Protein AF-A0A966TFG7-F1 (afdb_monomer_lite)

Structure (mmCIF, N/CA/C/O backbone):
data_AF-A0A966TFG7-F1
#
_entry.id   AF-A0A966TFG7-F1
#
loop_
_atom_site.group_PDB
_atom_site.id
_atom_site.type_symbol
_atom_site.label_atom_id
_atom_site.label_alt_id
_atom_site.label_comp_id
_atom_site.label_asym_id
_atom_site.label_entity_id
_atom_site.label_seq_id
_atom_site.pdbx_PDB_ins_code
_atom_site.Cartn_x
_atom_site.Cartn_y
_atom_site.Cartn_z
_atom_site.occupancy
_atom_site.B_iso_or_equiv
_atom_site.auth_seq_id
_atom_site.auth_comp_id
_atom_site.auth_asym_id
_a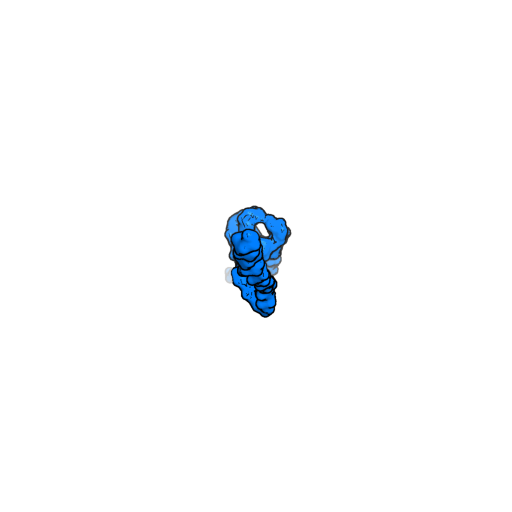tom_site.auth_atom_id
_atom_site.pdbx_PDB_model_num
ATOM 1 N N . MET A 1 1 ? 55.110 -22.761 -60.907 1.00 63.22 1 MET A N 1
ATOM 2 C CA . MET A 1 1 ? 54.351 -23.655 -59.999 1.00 63.22 1 MET A CA 1
ATOM 3 C C . MET A 1 1 ? 54.742 -23.489 -58.520 1.00 63.22 1 MET A C 1
ATOM 5 O O . MET A 1 1 ? 54.513 -24.395 -57.738 1.00 63.22 1 MET A O 1
ATOM 9 N N . ALA A 1 2 ? 55.292 -22.338 -58.105 1.00 61.91 2 ALA A N 1
ATOM 10 C CA . ALA A 1 2 ? 55.664 -22.085 -56.705 1.00 61.91 2 ALA A CA 1
ATOM 11 C C . ALA A 1 2 ? 54.827 -20.973 -56.047 1.00 61.91 2 ALA A C 1
ATOM 13 O O . ALA A 1 2 ? 54.848 -20.842 -54.836 1.00 61.91 2 ALA A O 1
ATOM 14 N N . THR A 1 3 ? 54.043 -20.206 -56.812 1.00 60.09 3 THR A N 1
ATOM 15 C CA . THR A 1 3 ? 53.192 -19.116 -56.299 1.00 60.09 3 THR A CA 1
ATOM 16 C C . THR A 1 3 ? 51.880 -19.612 -55.683 1.00 60.09 3 THR A C 1
ATOM 18 O O . THR A 1 3 ? 51.334 -18.967 -54.795 1.00 60.09 3 THR A O 1
ATOM 21 N N . TRP A 1 4 ? 51.409 -20.796 -56.091 1.00 58.56 4 TRP A N 1
ATOM 22 C CA . TRP A 1 4 ? 50.178 -21.416 -55.584 1.00 58.56 4 TRP A CA 1
ATOM 23 C C . TRP A 1 4 ? 50.313 -21.999 -54.168 1.00 58.56 4 TRP A C 1
ATOM 25 O O . TRP A 1 4 ? 49.323 -22.072 -53.449 1.00 58.56 4 TRP A O 1
ATOM 35 N N . LEU A 1 5 ? 51.530 -22.351 -53.730 1.00 60.62 5 LEU A N 1
ATOM 36 C CA . LEU A 1 5 ? 51.770 -22.848 -52.368 1.00 60.62 5 LEU A CA 1
ATOM 37 C C . LEU A 1 5 ? 51.807 -21.730 -51.308 1.00 60.62 5 LEU A C 1
ATOM 39 O O . LEU A 1 5 ? 51.485 -21.990 -50.147 1.00 60.62 5 LEU A O 1
ATOM 43 N N . TYR A 1 6 ? 52.157 -20.490 -51.677 1.00 59.16 6 TYR A N 1
ATOM 44 C CA . TYR A 1 6 ? 52.196 -19.361 -50.733 1.00 59.16 6 TYR A CA 1
ATOM 45 C C . TYR A 1 6 ? 50.796 -18.882 -50.335 1.00 59.16 6 TYR A C 1
ATOM 47 O O . TYR A 1 6 ? 50.577 -18.528 -49.177 1.00 59.16 6 TYR A O 1
ATOM 55 N N . LEU A 1 7 ? 49.826 -18.945 -51.252 1.00 56.47 7 LEU A N 1
ATOM 56 C CA . LEU A 1 7 ? 48.451 -18.528 -50.976 1.00 56.47 7 LEU A CA 1
ATOM 57 C C . LEU A 1 7 ? 47.748 -19.496 -50.009 1.00 56.47 7 LEU A C 1
ATOM 59 O O . LEU A 1 7 ? 47.063 -19.064 -49.088 1.00 56.47 7 LEU A O 1
ATOM 63 N N . THR A 1 8 ? 48.011 -20.801 -50.119 1.00 56.56 8 THR A N 1
ATOM 64 C CA . THR A 1 8 ? 47.490 -21.807 -49.177 1.00 56.56 8 THR A CA 1
ATOM 65 C C . THR A 1 8 ? 48.100 -21.719 -47.772 1.00 56.56 8 THR A C 1
ATOM 67 O O . THR A 1 8 ? 47.465 -22.130 -46.805 1.00 56.56 8 THR A O 1
ATOM 70 N N . ARG A 1 9 ? 49.306 -21.148 -47.619 1.00 55.59 9 ARG A N 1
ATOM 71 C CA . ARG A 1 9 ? 49.973 -20.986 -46.310 1.00 55.59 9 ARG A CA 1
ATOM 72 C C . ARG A 1 9 ? 49.406 -19.834 -45.482 1.00 55.59 9 ARG A C 1
ATOM 74 O O . ARG A 1 9 ? 49.411 -19.916 -44.259 1.00 55.59 9 ARG A O 1
ATOM 81 N N . ILE A 1 10 ? 48.876 -18.802 -46.136 1.00 56.94 10 ILE A N 1
ATOM 82 C CA . ILE A 1 10 ? 48.233 -17.666 -45.460 1.00 56.94 10 ILE A CA 1
ATOM 83 C C . ILE A 1 10 ? 46.861 -18.077 -44.897 1.00 56.94 10 ILE A C 1
ATOM 85 O O . ILE A 1 10 ? 46.496 -17.656 -43.803 1.00 56.94 10 ILE A O 1
ATOM 89 N N . PHE A 1 11 ? 46.141 -18.980 -45.573 1.00 53.62 11 PHE A N 1
ATOM 90 C CA . PHE A 1 11 ? 44.829 -19.465 -45.122 1.00 53.62 11 PHE A CA 1
ATOM 91 C C . PHE A 1 11 ? 44.876 -20.463 -43.947 1.00 53.62 11 PHE A C 1
ATOM 93 O O . PHE A 1 11 ? 43.895 -20.574 -43.219 1.00 53.62 11 PHE A O 1
ATOM 100 N N . MET A 1 12 ? 46.001 -21.148 -43.697 1.00 56.88 12 MET A N 1
ATOM 101 C CA . MET A 1 12 ? 46.156 -22.033 -42.524 1.00 56.88 12 MET A CA 1
ATOM 102 C C . MET A 1 12 ? 46.559 -21.294 -41.235 1.00 56.88 12 MET A C 1
ATOM 104 O O . MET A 1 12 ? 46.394 -21.840 -40.148 1.00 56.88 12 MET A O 1
ATOM 108 N N . ALA A 1 13 ? 47.045 -20.051 -41.324 1.00 53.38 13 ALA A N 1
ATOM 109 C CA . ALA A 1 13 ? 47.465 -19.266 -40.158 1.00 53.38 13 ALA A CA 1
ATOM 110 C C . ALA A 1 13 ? 46.308 -18.531 -39.450 1.00 53.38 13 ALA A C 1
ATOM 112 O O . ALA A 1 13 ? 46.501 -18.000 -38.360 1.00 53.38 13 ALA A O 1
ATOM 113 N N . LEU A 1 14 ? 45.101 -18.528 -40.032 1.00 49.59 14 LEU A N 1
ATOM 114 C CA . LEU A 1 14 ? 43.892 -17.939 -39.439 1.00 49.59 14 LEU A CA 1
ATOM 115 C C . LEU A 1 14 ? 42.899 -19.007 -38.953 1.00 49.59 14 LEU A C 1
ATOM 117 O O . LEU A 1 14 ? 41.690 -18.806 -38.938 1.00 49.59 14 LEU A O 1
ATOM 121 N N . SER A 1 15 ? 43.408 -20.174 -38.575 1.00 60.66 15 SER A N 1
ATOM 122 C CA . SER A 1 15 ? 42.618 -21.266 -38.015 1.00 60.66 15 SER A CA 1
ATOM 123 C C . SER A 1 15 ? 43.149 -21.605 -36.630 1.00 60.66 15 SER A C 1
ATOM 125 O O . SER A 1 15 ? 43.673 -22.691 -36.423 1.00 60.66 15 SER A O 1
ATOM 127 N N . LEU A 1 16 ? 43.047 -20.673 -35.683 1.00 56.81 16 LEU A N 1
ATOM 128 C CA . LEU A 1 16 ? 43.030 -21.012 -34.257 1.00 56.81 16 LEU A CA 1
ATOM 129 C C . LEU A 1 16 ? 42.518 -19.827 -33.420 1.00 56.81 16 LEU A C 1
ATOM 131 O O . LEU A 1 16 ? 43.191 -19.332 -32.524 1.00 56.81 16 LEU A O 1
ATOM 135 N N . PHE A 1 17 ? 41.298 -19.358 -33.691 1.00 56.16 17 PHE A N 1
ATOM 136 C CA . PHE A 1 17 ? 40.553 -18.653 -32.648 1.00 56.16 17 PHE A CA 1
ATOM 137 C C . PHE A 1 17 ? 39.788 -19.718 -31.863 1.00 56.16 17 PHE A C 1
ATOM 139 O O . PHE A 1 17 ? 38.642 -20.046 -32.168 1.00 56.16 17 PHE A O 1
ATOM 146 N N . THR A 1 18 ? 40.464 -20.353 -30.905 1.00 55.66 18 THR A N 1
ATOM 147 C CA . THR A 1 18 ? 39.785 -21.229 -29.949 1.00 55.66 18 THR A CA 1
ATOM 148 C C . THR A 1 18 ? 38.824 -20.359 -29.159 1.00 55.66 18 THR A C 1
ATOM 150 O O . THR A 1 18 ? 39.255 -19.471 -28.423 1.00 55.66 18 THR A O 1
ATOM 153 N N . ALA A 1 19 ? 37.526 -20.587 -29.348 1.00 56.16 19 ALA A N 1
ATOM 154 C CA . ALA A 1 19 ? 36.486 -19.980 -28.543 1.00 56.16 19 ALA A CA 1
ATOM 155 C C . ALA A 1 19 ? 36.781 -20.269 -27.065 1.00 56.16 19 ALA A C 1
ATOM 157 O O . ALA A 1 19 ? 36.551 -21.374 -26.576 1.00 56.16 19 ALA A O 1
ATOM 158 N N . VAL A 1 20 ? 37.313 -19.277 -26.350 1.00 61.50 20 VAL A N 1
ATOM 159 C CA . VAL A 1 20 ? 37.285 -19.280 -24.892 1.00 61.50 20 VAL A CA 1
ATOM 160 C C . VAL A 1 20 ? 35.817 -19.121 -24.537 1.00 61.50 20 VAL A C 1
ATOM 162 O O . VAL A 1 20 ? 35.252 -18.032 -24.629 1.00 61.50 20 VAL A O 1
ATOM 165 N N . GLY A 1 21 ? 35.172 -20.239 -24.218 1.00 59.88 21 GLY A N 1
ATOM 166 C CA . GLY A 1 21 ? 33.837 -20.238 -23.653 1.00 59.88 21 GLY A CA 1
ATOM 167 C C . GLY A 1 21 ? 33.881 -19.481 -22.335 1.00 59.88 21 GLY A C 1
ATOM 168 O O . GLY A 1 21 ? 34.260 -20.036 -21.309 1.00 59.88 21 GLY A O 1
ATOM 169 N N . ILE A 1 22 ? 33.494 -18.209 -22.352 1.00 58.38 22 ILE A N 1
ATOM 170 C CA . ILE A 1 22 ? 33.087 -17.511 -21.139 1.00 58.38 22 ILE A CA 1
ATOM 171 C C . ILE A 1 22 ? 31.750 -18.113 -20.707 1.00 58.38 22 ILE A C 1
ATOM 173 O O . ILE A 1 22 ? 30.676 -17.598 -21.007 1.00 58.38 22 ILE A O 1
ATOM 177 N N . THR A 1 23 ? 31.792 -19.251 -20.014 1.00 59.09 23 THR A N 1
ATOM 178 C CA . THR A 1 23 ? 30.662 -19.631 -19.166 1.00 59.09 23 THR A CA 1
ATOM 179 C C . THR A 1 23 ? 30.426 -18.461 -18.212 1.00 59.09 23 THR A C 1
ATOM 181 O O . THR A 1 23 ? 31.402 -18.003 -17.605 1.00 59.09 23 THR A O 1
ATOM 184 N N . PRO A 1 24 ? 29.200 -17.930 -18.068 1.00 65.12 24 PRO A N 1
ATOM 185 C CA . PRO A 1 24 ? 28.969 -16.887 -17.084 1.00 65.12 24 PRO A CA 1
ATOM 186 C C . PRO A 1 24 ? 29.387 -17.432 -15.720 1.00 65.12 24 PRO A C 1
ATOM 188 O O . PRO A 1 24 ? 28.970 -18.519 -15.317 1.00 65.12 24 PRO A O 1
ATOM 191 N N . LEU A 1 25 ? 30.252 -16.690 -15.031 1.00 52.22 25 LEU A N 1
ATOM 192 C CA . LEU A 1 25 ? 30.655 -16.999 -13.671 1.00 52.22 25 LEU A CA 1
ATOM 193 C C . LEU A 1 25 ? 29.387 -16.945 -12.807 1.00 52.22 25 LEU A C 1
ATOM 195 O O . LEU A 1 25 ? 28.907 -15.865 -12.464 1.00 52.22 25 LEU A O 1
ATOM 199 N N . SER A 1 26 ? 28.805 -18.101 -12.488 1.00 65.38 26 SER A N 1
ATOM 200 C CA . SER A 1 26 ? 27.736 -18.178 -11.495 1.00 65.38 26 SER A CA 1
ATOM 201 C C . SER A 1 26 ? 28.380 -18.053 -10.120 1.00 65.38 26 SER A C 1
ATOM 203 O O . SER A 1 26 ? 28.629 -19.044 -9.436 1.00 65.38 26 SER A O 1
ATOM 205 N N . ALA A 1 27 ? 28.721 -16.824 -9.736 1.00 62.22 27 ALA A N 1
ATOM 206 C CA . ALA A 1 27 ? 29.149 -16.531 -8.380 1.00 62.22 27 ALA A CA 1
ATOM 207 C C . ALA A 1 27 ? 28.005 -16.888 -7.417 1.00 62.22 27 ALA A C 1
ATOM 209 O O . ALA A 1 27 ? 26.880 -16.423 -7.592 1.00 62.22 27 ALA A O 1
ATOM 210 N N . ALA A 1 28 ? 28.290 -17.680 -6.381 1.00 61.94 28 ALA A N 1
ATOM 211 C CA . ALA A 1 28 ? 27.359 -18.010 -5.295 1.00 61.94 28 ALA A CA 1
ATOM 212 C C . ALA A 1 28 ? 27.122 -16.813 -4.340 1.00 61.94 28 ALA A C 1
ATOM 214 O O . ALA A 1 28 ? 27.109 -16.964 -3.121 1.00 61.94 28 ALA A O 1
ATOM 215 N N . GLY A 1 29 ? 26.999 -15.600 -4.889 1.00 67.31 29 GLY A N 1
ATOM 216 C CA . GLY A 1 29 ? 26.830 -14.345 -4.158 1.00 67.31 29 GLY A CA 1
ATOM 217 C C . GLY A 1 29 ? 25.573 -13.588 -4.589 1.00 67.31 29 GLY A C 1
ATOM 218 O O . GLY A 1 29 ? 24.937 -13.920 -5.589 1.00 67.31 29 GLY A O 1
ATOM 219 N N . ARG A 1 30 ? 25.205 -12.539 -3.840 1.00 60.38 30 ARG A N 1
ATOM 220 C CA . ARG A 1 30 ? 24.121 -11.631 -4.243 1.00 60.38 30 ARG A CA 1
ATOM 221 C C . ARG A 1 30 ? 24.511 -10.955 -5.557 1.00 60.38 30 ARG A C 1
ATOM 223 O O . ARG A 1 30 ? 25.499 -10.233 -5.621 1.00 60.38 30 ARG A O 1
ATOM 230 N N . THR A 1 31 ? 23.744 -11.211 -6.607 1.00 58.12 31 THR A N 1
ATOM 231 C CA . THR A 1 31 ? 23.876 -10.512 -7.887 1.00 58.12 31 THR A CA 1
ATOM 232 C C . THR A 1 31 ? 23.443 -9.053 -7.701 1.00 58.12 31 THR A C 1
ATOM 234 O O . THR A 1 31 ? 22.424 -8.782 -7.068 1.00 58.12 31 THR A O 1
ATOM 237 N N . ASN A 1 32 ? 24.174 -8.108 -8.303 1.00 56.50 32 ASN A N 1
ATOM 238 C CA . ASN A 1 32 ? 23.840 -6.672 -8.330 1.00 56.50 32 ASN A CA 1
ATOM 239 C C . ASN A 1 32 ? 22.552 -6.351 -9.126 1.00 56.50 32 ASN A C 1
ATOM 241 O O . ASN A 1 32 ? 22.270 -5.192 -9.419 1.00 56.50 32 ASN A O 1
ATOM 245 N N . LYS A 1 33 ? 21.784 -7.375 -9.519 1.00 61.97 33 LYS A N 1
ATOM 246 C CA . LYS A 1 33 ? 20.567 -7.293 -10.330 1.00 61.97 33 LYS A CA 1
ATOM 247 C C . LYS A 1 33 ? 19.345 -7.856 -9.594 1.00 61.97 33 LYS A C 1
ATOM 249 O O . LYS A 1 33 ? 18.429 -8.364 -10.229 1.00 61.97 33 LYS A O 1
ATOM 254 N N . SER A 1 34 ? 19.314 -7.793 -8.267 1.00 64.62 34 SER A N 1
ATOM 255 C CA . SER A 1 34 ? 18.028 -7.784 -7.566 1.00 64.62 34 SER A CA 1
ATOM 256 C C . SER A 1 34 ? 17.697 -6.332 -7.279 1.00 64.62 34 SER A C 1
ATOM 258 O O . SER A 1 34 ? 18.394 -5.688 -6.496 1.00 64.62 34 SER A O 1
ATOM 260 N N . LEU A 1 35 ? 16.661 -5.803 -7.929 1.00 78.31 35 LEU A N 1
ATOM 261 C CA . LEU A 1 35 ? 16.076 -4.547 -7.474 1.00 78.31 35 LEU A CA 1
ATOM 262 C C . LEU A 1 35 ? 15.604 -4.763 -6.032 1.00 78.31 35 LEU A C 1
ATOM 264 O O . LEU A 1 35 ? 15.060 -5.820 -5.709 1.00 78.31 35 LEU A O 1
ATOM 268 N N . ALA A 1 36 ? 15.899 -3.808 -5.153 1.00 86.12 36 ALA A N 1
ATOM 269 C CA . ALA A 1 36 ? 15.449 -3.885 -3.774 1.00 86.12 36 ALA A CA 1
ATOM 270 C C . ALA A 1 36 ? 13.934 -3.676 -3.735 1.00 86.12 36 ALA A C 1
ATOM 272 O O . ALA A 1 36 ? 13.427 -2.692 -4.276 1.00 86.12 36 ALA A O 1
ATOM 273 N N . ASN A 1 37 ? 13.228 -4.592 -3.076 1.00 94.31 37 ASN A N 1
ATOM 274 C CA . ASN A 1 37 ? 11.800 -4.437 -2.839 1.00 94.31 37 ASN A CA 1
ATOM 275 C C . ASN A 1 37 ? 11.564 -3.202 -1.964 1.00 94.31 37 ASN A C 1
ATOM 277 O O . ASN A 1 37 ? 12.297 -2.959 -1.001 1.00 94.31 37 ASN A O 1
ATOM 281 N N . THR A 1 38 ? 10.525 -2.442 -2.284 1.00 96.25 38 THR A N 1
ATOM 282 C CA . THR A 1 38 ? 10.179 -1.189 -1.610 1.00 96.25 38 THR A CA 1
ATOM 283 C C . THR A 1 38 ? 8.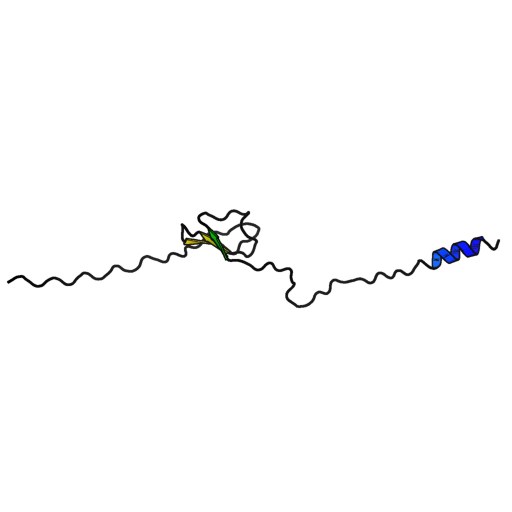769 -1.261 -1.023 1.00 96.25 38 THR A C 1
ATOM 285 O O . THR A 1 38 ? 7.903 -1.984 -1.517 1.00 96.25 38 THR A O 1
ATOM 288 N N . ILE A 1 39 ? 8.523 -0.492 0.042 1.00 98.00 39 ILE A N 1
ATOM 289 C CA . ILE A 1 39 ? 7.170 -0.191 0.520 1.00 98.00 39 ILE A CA 1
ATOM 290 C C . ILE A 1 39 ? 6.775 1.174 -0.038 1.00 98.00 39 ILE A C 1
ATOM 292 O O . ILE A 1 39 ? 7.314 2.208 0.355 1.00 98.00 39 ILE A O 1
ATOM 296 N N . LEU A 1 40 ? 5.844 1.166 -0.979 1.00 98.44 40 LEU A N 1
ATOM 297 C CA . LEU A 1 40 ? 5.285 2.354 -1.610 1.00 98.44 40 LEU A CA 1
ATOM 298 C C . LEU A 1 40 ? 4.058 2.849 -0.831 1.00 98.44 40 LEU A C 1
ATOM 300 O O . LEU A 1 40 ? 3.491 2.131 -0.006 1.00 98.44 40 LEU A O 1
ATOM 304 N N . SER A 1 41 ? 3.605 4.070 -1.107 1.00 98.44 41 SER A N 1
ATOM 305 C CA . SER A 1 41 ? 2.379 4.599 -0.508 1.00 98.44 41 SER A CA 1
ATOM 306 C C . SER A 1 41 ? 1.639 5.569 -1.425 1.00 98.44 41 SER A C 1
ATOM 308 O O . SER A 1 41 ? 2.201 6.134 -2.366 1.00 98.44 41 SER A O 1
ATOM 310 N N . GLY A 1 42 ? 0.349 5.756 -1.160 1.00 98.38 42 GLY A N 1
ATOM 311 C CA . GLY A 1 42 ? -0.464 6.778 -1.810 1.00 98.38 42 GLY A CA 1
ATOM 312 C C . GLY A 1 42 ? -1.938 6.680 -1.436 1.00 98.38 42 GLY A C 1
ATOM 313 O O . GLY A 1 42 ? -2.333 5.874 -0.606 1.00 98.38 42 GLY A O 1
ATOM 314 N N . LYS A 1 43 ? -2.762 7.548 -2.025 1.00 98.06 43 LYS A N 1
ATOM 315 C CA . LYS A 1 43 ? -4.158 7.763 -1.602 1.00 98.06 43 LYS A CA 1
ATOM 316 C C . LYS A 1 43 ? -5.192 6.863 -2.296 1.00 98.06 43 LYS A C 1
ATOM 318 O O . LYS A 1 43 ? -6.377 6.934 -1.978 1.00 98.06 43 LYS A O 1
ATOM 323 N N . ALA A 1 44 ? -4.773 6.070 -3.279 1.00 98.00 44 ALA A N 1
ATOM 324 C CA . ALA A 1 44 ? -5.651 5.257 -4.117 1.00 98.00 44 ALA A CA 1
ATOM 325 C C . ALA A 1 44 ? -5.148 3.811 -4.192 1.00 98.00 44 ALA A C 1
ATOM 327 O O . ALA A 1 44 ? -4.020 3.515 -3.808 1.00 98.00 44 ALA A O 1
ATOM 328 N N . VAL A 1 45 ? -5.989 2.908 -4.701 1.00 97.81 45 VAL A N 1
ATOM 329 C CA . VAL A 1 45 ? -5.587 1.524 -4.992 1.00 97.81 45 VAL A CA 1
ATOM 330 C C . VAL A 1 45 ? -4.429 1.547 -6.002 1.00 97.81 45 VAL A C 1
ATOM 332 O O . VAL A 1 45 ? -4.538 2.237 -7.022 1.00 97.81 45 VAL A O 1
ATOM 335 N N . PRO A 1 46 ? -3.317 0.832 -5.752 1.00 98.38 46 PRO A N 1
ATOM 336 C CA . PRO A 1 46 ? -2.178 0.869 -6.652 1.00 98.38 46 PRO A CA 1
ATOM 337 C C . PRO A 1 46 ? -2.524 0.196 -7.984 1.00 98.38 46 PRO A C 1
ATOM 339 O O . PRO A 1 46 ? -3.088 -0.896 -8.038 1.00 98.38 46 PRO A O 1
ATOM 342 N N . THR A 1 47 ? -2.165 0.849 -9.088 1.00 98.12 47 THR A N 1
ATOM 343 C CA . THR A 1 47 ? -2.315 0.254 -10.422 1.00 98.12 47 THR A CA 1
ATOM 344 C C . THR A 1 47 ? -1.156 -0.701 -10.715 1.00 98.12 47 THR A C 1
ATOM 346 O O . THR A 1 47 ? -0.104 -0.647 -10.075 1.00 98.12 47 THR A O 1
ATOM 349 N N . SER A 1 48 ? -1.299 -1.550 -11.736 1.00 97.31 48 SER A N 1
ATOM 350 C CA . SER A 1 48 ? -0.223 -2.448 -12.187 1.00 97.31 48 SER A CA 1
ATOM 351 C C . SER A 1 48 ? 1.040 -1.711 -12.650 1.00 97.31 48 SER A C 1
ATOM 353 O O . SER A 1 48 ? 2.111 -2.311 -12.664 1.00 97.31 48 SER A O 1
ATOM 355 N N . LYS A 1 49 ? 0.948 -0.414 -12.980 1.00 97.50 49 LYS A N 1
ATOM 356 C CA . LYS A 1 49 ? 2.094 0.431 -13.360 1.00 97.50 49 LYS A CA 1
ATOM 357 C C . LYS A 1 49 ? 2.931 0.899 -12.165 1.00 97.50 49 LYS A C 1
ATOM 359 O O . LYS A 1 49 ? 4.042 1.375 -12.361 1.00 97.50 49 LYS A O 1
ATOM 364 N N . VAL A 1 50 ? 2.396 0.808 -10.948 1.00 97.81 50 VAL A N 1
ATOM 365 C CA . VAL A 1 50 ? 3.082 1.230 -9.721 1.00 97.81 50 VAL A CA 1
ATOM 366 C C . VAL A 1 50 ? 3.894 0.061 -9.173 1.00 97.81 50 VAL A C 1
ATOM 368 O O . VAL A 1 50 ? 3.347 -1.031 -9.008 1.00 97.81 50 VAL A O 1
ATOM 371 N N . GLY A 1 51 ? 5.173 0.303 -8.886 1.00 96.94 51 GLY A N 1
ATOM 372 C CA . GLY A 1 51 ? 6.087 -0.670 -8.283 1.00 96.94 51 GLY A CA 1
ATOM 373 C C . GLY A 1 51 ? 6.468 -1.846 -9.181 1.00 96.94 51 GLY A C 1
ATOM 374 O O . GLY A 1 51 ? 5.932 -2.031 -10.281 1.00 96.94 51 GLY A O 1
ATOM 375 N N . ILE A 1 52 ? 7.382 -2.663 -8.679 1.00 96.62 52 ILE A N 1
ATOM 376 C CA . ILE A 1 52 ? 7.842 -3.914 -9.288 1.00 96.62 52 ILE A CA 1
ATOM 377 C C . ILE A 1 52 ? 7.314 -5.122 -8.510 1.00 96.62 52 ILE A C 1
ATOM 379 O O . ILE A 1 52 ? 6.804 -4.991 -7.398 1.00 96.62 52 ILE A O 1
ATOM 383 N N . ASP A 1 53 ? 7.403 -6.308 -9.109 1.00 96.44 53 ASP A N 1
ATOM 384 C CA . ASP A 1 53 ? 7.104 -7.547 -8.390 1.00 96.44 53 ASP A CA 1
ATOM 385 C C . ASP A 1 53 ? 8.042 -7.689 -7.180 1.00 96.44 53 ASP A C 1
ATOM 387 O O . ASP A 1 53 ? 9.248 -7.474 -7.290 1.00 96.44 53 ASP A O 1
ATOM 391 N N . GLY A 1 54 ? 7.469 -8.021 -6.022 1.00 96.69 54 GLY A N 1
ATOM 392 C CA . GLY A 1 54 ? 8.144 -8.016 -4.722 1.00 96.69 54 GLY A CA 1
ATOM 393 C C . GLY A 1 54 ? 7.838 -6.798 -3.842 1.00 96.69 54 GLY A C 1
ATOM 394 O O . GLY A 1 54 ? 8.008 -6.892 -2.625 1.00 96.69 54 GLY A O 1
ATOM 395 N N . ASP A 1 55 ? 7.338 -5.697 -4.409 1.00 98.31 55 ASP A N 1
ATOM 396 C CA . ASP A 1 55 ? 6.997 -4.494 -3.639 1.00 98.31 55 ASP A CA 1
ATOM 397 C C . ASP A 1 55 ? 5.737 -4.675 -2.783 1.00 98.31 55 ASP A C 1
ATOM 399 O O . ASP A 1 55 ? 4.841 -5.468 -3.095 1.00 98.31 55 ASP A O 1
ATOM 403 N N . PHE A 1 56 ? 5.641 -3.861 -1.734 1.00 98.62 56 PHE A N 1
ATOM 404 C CA . PHE A 1 56 ? 4.421 -3.630 -0.962 1.00 98.62 56 PHE A CA 1
ATOM 405 C C . PHE A 1 56 ? 3.905 -2.210 -1.211 1.00 98.62 56 PHE A C 1
ATOM 407 O O . PHE A 1 56 ? 4.653 -1.321 -1.619 1.00 98.62 56 PHE A O 1
ATOM 414 N N . TYR A 1 57 ? 2.623 -1.970 -0.951 1.00 98.81 57 TYR A N 1
ATOM 415 C CA . TYR A 1 57 ? 2.005 -0.653 -1.094 1.00 98.81 57 TYR A CA 1
ATOM 416 C C . TYR A 1 57 ? 1.007 -0.389 0.030 1.00 98.81 57 TYR A C 1
ATOM 418 O O . TYR A 1 57 ? 0.181 -1.246 0.331 1.00 98.81 57 TYR A O 1
ATOM 426 N N . ILE A 1 58 ? 1.031 0.808 0.614 1.00 98.81 58 ILE A N 1
ATOM 427 C CA . ILE A 1 58 ? 0.055 1.253 1.616 1.00 98.81 58 ILE A CA 1
ATOM 428 C C . ILE A 1 58 ? -0.872 2.303 1.001 1.00 98.81 58 ILE A C 1
ATOM 430 O O . ILE A 1 58 ? -0.433 3.394 0.625 1.00 98.81 58 ILE A O 1
ATOM 434 N N . ASN A 1 59 ? -2.171 2.001 0.952 1.00 98.56 59 ASN A N 1
ATOM 435 C CA . ASN A 1 59 ? -3.186 3.015 0.697 1.00 98.56 59 ASN A CA 1
ATOM 436 C C . ASN A 1 59 ? -3.432 3.804 1.989 1.00 98.56 59 ASN A C 1
ATOM 438 O O . ASN A 1 59 ? -3.995 3.275 2.944 1.00 98.56 59 ASN A O 1
ATOM 442 N N . THR A 1 60 ? -3.019 5.067 2.018 1.00 98.12 60 THR A N 1
ATOM 443 C CA . THR A 1 60 ? -3.070 5.926 3.208 1.00 98.12 60 THR A CA 1
ATOM 444 C C . THR A 1 60 ? -4.452 6.507 3.499 1.00 98.12 60 THR A C 1
ATOM 446 O O . THR A 1 60 ? -4.654 7.037 4.585 1.00 98.12 60 THR A O 1
ATOM 449 N N . ASN A 1 61 ? -5.410 6.393 2.574 1.00 98.00 61 ASN A N 1
ATOM 450 C CA . ASN A 1 61 ? -6.800 6.780 2.827 1.00 98.00 61 ASN A CA 1
ATOM 451 C C . ASN A 1 61 ? -7.593 5.647 3.488 1.00 98.00 61 ASN A C 1
ATOM 453 O O . ASN A 1 61 ? -8.389 5.893 4.387 1.00 98.00 61 ASN A O 1
ATOM 457 N N . THR A 1 62 ? -7.400 4.409 3.024 1.00 97.88 62 THR A N 1
ATOM 458 C CA . THR A 1 62 ? -8.133 3.234 3.532 1.00 97.88 62 THR A CA 1
ATOM 459 C C . THR A 1 62 ? -7.346 2.436 4.566 1.00 97.88 62 THR A C 1
ATOM 461 O O . THR A 1 62 ? -7.882 1.487 5.130 1.00 97.88 62 THR A O 1
ATOM 464 N N . PHE A 1 63 ? -6.081 2.798 4.802 1.00 97.94 63 PHE A N 1
ATOM 465 C CA . PHE A 1 63 ? -5.134 2.075 5.654 1.00 97.94 63 PHE A CA 1
ATOM 466 C C . PHE A 1 63 ? -5.051 0.590 5.293 1.00 97.94 63 PHE A C 1
ATOM 468 O O . PHE A 1 63 ? -5.036 -0.291 6.146 1.00 97.94 63 PHE A O 1
ATOM 475 N N . GLN A 1 64 ? -5.012 0.314 3.994 1.00 98.56 64 GLN A N 1
ATOM 476 C CA . GLN A 1 64 ? -4.879 -1.030 3.450 1.00 98.56 64 GLN A CA 1
ATOM 477 C C . GLN A 1 64 ? -3.457 -1.262 2.956 1.00 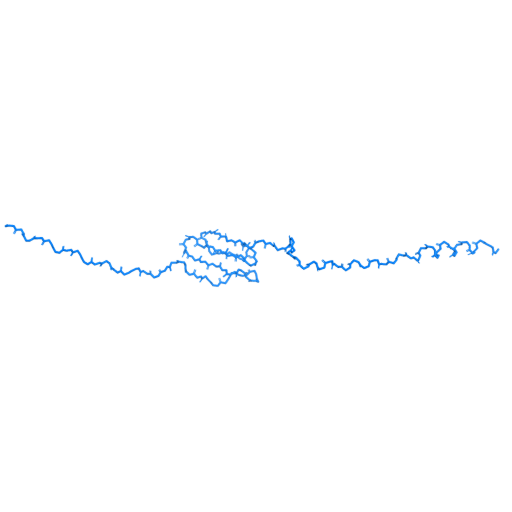98.56 64 GLN A C 1
ATOM 479 O O . GLN A 1 64 ? -2.910 -0.416 2.245 1.00 98.56 64 GLN A O 1
ATOM 484 N N . ILE A 1 65 ? -2.889 -2.424 3.272 1.00 98.62 65 ILE A N 1
ATOM 485 C CA . ILE A 1 65 ? -1.617 -2.880 2.715 1.00 98.62 65 ILE A CA 1
ATOM 486 C C . ILE A 1 65 ? -1.856 -3.888 1.588 1.00 98.62 65 ILE A C 1
ATOM 488 O O . ILE A 1 65 ? -2.647 -4.818 1.722 1.00 98.62 65 ILE A O 1
ATOM 492 N N . TYR A 1 66 ? -1.158 -3.690 0.476 1.00 98.69 66 TYR A N 1
ATOM 493 C CA . TYR A 1 66 ? -1.104 -4.577 -0.680 1.00 98.69 66 TYR A CA 1
ATOM 494 C C . TYR A 1 66 ? 0.303 -5.170 -0.755 1.00 98.69 66 TYR A C 1
ATOM 496 O O . TYR A 1 66 ? 1.283 -4.463 -0.519 1.00 98.69 66 TYR A O 1
ATOM 504 N N . GLY A 1 67 ? 0.415 -6.436 -1.143 1.00 97.75 67 GLY A N 1
ATOM 505 C CA . GLY A 1 67 ? 1.691 -7.045 -1.508 1.00 97.75 67 GLY A CA 1
ATOM 506 C C . GLY A 1 67 ? 1.951 -8.416 -0.870 1.00 97.75 67 GLY A C 1
ATOM 507 O O . GLY A 1 67 ? 1.133 -8.886 -0.078 1.00 97.75 67 GLY A O 1
ATOM 508 N N . PRO A 1 68 ? 3.079 -9.058 -1.225 1.00 97.81 68 PRO A N 1
ATOM 509 C CA . PRO A 1 68 ? 4.018 -8.612 -2.259 1.00 97.81 68 PRO A CA 1
ATOM 510 C C . PRO A 1 68 ? 3.363 -8.624 -3.650 1.00 97.81 68 PRO A C 1
ATOM 512 O O . PRO A 1 68 ? 2.497 -9.457 -3.926 1.00 97.81 68 PRO A O 1
ATOM 515 N N . LYS A 1 69 ? 3.716 -7.675 -4.522 1.00 98.19 69 LYS A N 1
ATOM 516 C CA . LYS A 1 69 ? 3.233 -7.661 -5.913 1.00 98.19 69 LYS A CA 1
ATOM 517 C C . LYS A 1 69 ? 3.772 -8.883 -6.661 1.00 98.19 69 LYS A C 1
ATOM 519 O O . LYS A 1 69 ? 4.944 -9.223 -6.505 1.00 98.19 69 LYS A O 1
ATOM 524 N N . VAL A 1 70 ? 2.934 -9.541 -7.459 1.00 97.06 70 VAL A N 1
ATOM 525 C CA . VAL A 1 70 ? 3.307 -10.755 -8.200 1.00 97.06 70 VAL A CA 1
ATOM 526 C C . VAL A 1 70 ? 2.694 -10.721 -9.594 1.00 97.06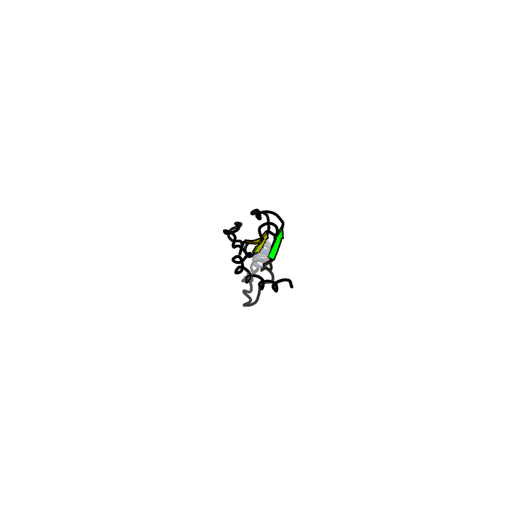 70 VAL A C 1
ATOM 528 O O . VAL A 1 70 ? 1.511 -10.409 -9.749 1.00 97.06 70 VAL A O 1
ATOM 531 N N . ASN A 1 71 ? 3.470 -11.086 -10.616 1.00 96.50 71 ASN A N 1
ATOM 532 C CA . ASN A 1 71 ? 3.027 -11.159 -12.010 1.00 96.50 71 ASN A CA 1
ATOM 533 C C . ASN A 1 71 ? 2.402 -9.839 -12.494 1.00 96.50 71 ASN A C 1
ATOM 535 O O . ASN A 1 71 ? 1.366 -9.834 -13.169 1.00 96.50 71 ASN A O 1
ATOM 539 N N . ASN A 1 72 ? 3.011 -8.712 -12.115 1.00 96.50 72 ASN A N 1
ATOM 540 C CA . ASN A 1 72 ? 2.530 -7.352 -12.355 1.00 96.50 72 ASN A CA 1
ATOM 541 C C . ASN A 1 72 ? 1.131 -7.048 -11.782 1.00 96.50 72 ASN A C 1
ATOM 543 O O . ASN A 1 72 ? 0.456 -6.116 -12.235 1.00 96.50 72 ASN A O 1
ATOM 547 N N . ARG A 1 73 ? 0.682 -7.806 -10.776 1.00 97.94 73 ARG A N 1
ATOM 548 C CA . ARG A 1 73 ? -0.625 -7.645 -10.128 1.00 97.94 73 ARG A CA 1
ATOM 549 C C . ARG A 1 73 ? -0.470 -7.473 -8.626 1.00 97.94 73 ARG A C 1
ATOM 551 O O . ARG A 1 73 ? 0.325 -8.147 -7.975 1.00 97.94 73 ARG A O 1
ATOM 558 N N . TRP A 1 74 ? -1.274 -6.571 -8.082 1.00 98.44 74 TRP A N 1
ATOM 559 C CA . TRP A 1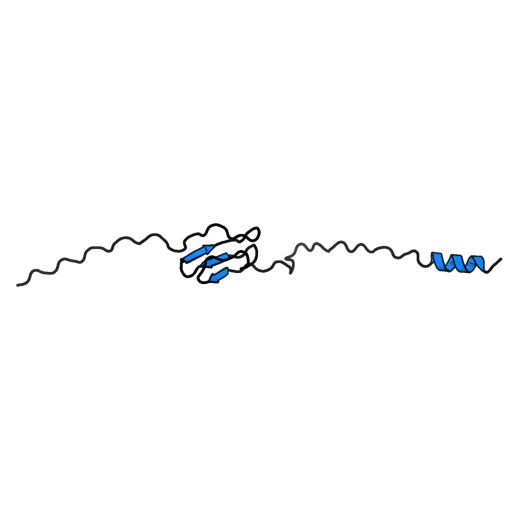 74 ? -1.407 -6.412 -6.643 1.00 98.44 74 TRP A CA 1
ATOM 560 C C . TRP A 1 74 ? -2.394 -7.458 -6.110 1.00 98.44 74 TRP A C 1
ATOM 562 O O . TRP A 1 74 ? -3.483 -7.584 -6.678 1.00 98.44 74 TRP A O 1
ATOM 572 N N . PRO A 1 75 ? -2.034 -8.225 -5.065 1.00 98.19 75 PRO A N 1
ATOM 573 C CA . PRO A 1 75 ? -2.970 -9.133 -4.413 1.00 98.19 75 PRO A CA 1
ATOM 574 C C . PRO A 1 75 ? -4.069 -8.348 -3.679 1.00 98.19 75 PRO A C 1
ATOM 576 O O . PRO A 1 75 ? -4.006 -7.121 -3.557 1.00 98.19 75 PRO A O 1
ATOM 579 N N . ALA A 1 76 ? -5.079 -9.066 -3.181 1.00 98.19 76 ALA A N 1
ATOM 580 C CA . ALA A 1 76 ? -6.119 -8.468 -2.352 1.00 98.19 76 ALA A CA 1
ATOM 581 C C . ALA A 1 76 ? -5.503 -7.784 -1.113 1.00 98.19 76 ALA A C 1
ATOM 583 O O . ALA A 1 76 ? -4.575 -8.339 -0.516 1.00 98.19 76 ALA A O 1
ATOM 584 N N . PRO A 1 77 ? -5.988 -6.591 -0.727 1.00 98.00 77 PRO A N 1
ATOM 585 C CA . PRO A 1 77 ? -5.427 -5.866 0.398 1.00 98.00 77 PRO A CA 1
ATOM 586 C C . PRO A 1 77 ? -5.793 -6.489 1.744 1.00 98.00 77 PRO A C 1
ATOM 588 O O . PRO A 1 77 ? -6.844 -7.111 1.899 1.00 98.00 77 PRO A O 1
ATOM 591 N N . ILE A 1 78 ? -4.969 -6.198 2.747 1.00 98.06 78 ILE A N 1
ATOM 592 C CA . ILE A 1 78 ? -5.240 -6.475 4.159 1.00 98.06 78 ILE A CA 1
ATOM 593 C C . ILE A 1 78 ? -5.424 -5.136 4.887 1.00 98.06 78 ILE A C 1
ATOM 595 O O . ILE A 1 78 ? -4.697 -4.177 4.625 1.00 98.06 78 ILE A O 1
ATOM 599 N N . SER A 1 79 ? -6.409 -5.045 5.784 1.00 97.56 79 SER A N 1
ATOM 600 C CA . SER A 1 79 ? -6.608 -3.855 6.624 1.00 97.56 79 SER A CA 1
ATOM 601 C C . SER A 1 79 ? -5.494 -3.736 7.666 1.00 97.56 79 SER A C 1
ATOM 603 O O . SER A 1 79 ? -5.201 -4.702 8.366 1.00 97.56 79 SER A O 1
ATOM 605 N N . LEU A 1 80 ? -4.914 -2.544 7.803 1.00 97.06 80 LEU A N 1
ATOM 606 C CA . LEU A 1 80 ? -4.035 -2.181 8.920 1.00 97.06 80 LEU A CA 1
ATOM 607 C C . LEU A 1 80 ? -4.823 -1.655 10.128 1.00 97.06 80 LEU A C 1
ATOM 609 O O . LEU A 1 80 ? -4.263 -1.508 11.211 1.00 97.06 80 LEU A O 1
ATOM 613 N N . ILE A 1 81 ? -6.113 -1.360 9.951 1.00 96.69 81 ILE A N 1
ATOM 614 C CA . ILE A 1 81 ? -7.005 -0.966 11.042 1.00 96.69 81 ILE A CA 1
ATOM 615 C C . ILE A 1 81 ? -7.457 -2.235 11.761 1.00 96.69 81 ILE A C 1
ATOM 617 O O . ILE A 1 81 ? -8.058 -3.119 11.142 1.00 96.69 81 ILE A O 1
ATOM 621 N N . GLY A 1 82 ? -7.152 -2.309 13.057 1.00 93.25 82 GLY A N 1
ATOM 622 C CA . GLY A 1 82 ? -7.606 -3.378 13.940 1.00 93.25 82 GLY A CA 1
ATOM 623 C C . GLY A 1 82 ? -9.072 -3.223 14.366 1.00 93.25 82 GLY A C 1
ATOM 624 O O . GLY A 1 82 ? -9.717 -2.224 14.043 1.00 93.25 82 GLY A O 1
ATOM 625 N N . PRO A 1 83 ? -9.616 -4.201 15.108 1.00 93.75 83 PRO A N 1
ATOM 626 C CA . PRO A 1 83 ? -10.960 -4.105 15.669 1.00 93.75 83 PRO A CA 1
ATOM 627 C C . PRO A 1 83 ? -11.138 -2.856 16.543 1.00 93.75 83 PRO A C 1
ATOM 629 O O . PRO A 1 83 ? -10.190 -2.387 17.176 1.00 93.75 83 PRO A O 1
ATOM 632 N N . THR A 1 84 ? -12.367 -2.341 16.619 1.00 93.50 84 THR A N 1
ATOM 633 C CA . THR A 1 84 ? -12.724 -1.286 17.578 1.00 93.50 84 THR A CA 1
ATOM 634 C C . THR A 1 84 ? -12.446 -1.760 19.006 1.00 93.50 84 THR A C 1
ATOM 636 O O . THR A 1 84 ? -12.750 -2.900 19.355 1.00 93.50 84 THR A O 1
ATOM 639 N N . GLY A 1 85 ? -11.865 -0.886 19.832 1.00 93.88 85 GLY A N 1
ATOM 640 C CA . GLY A 1 85 ? -11.618 -1.180 21.244 1.00 93.88 85 GLY A CA 1
ATOM 641 C C . GLY A 1 85 ? -12.909 -1.342 22.051 1.00 93.88 85 GLY A C 1
ATOM 642 O O . GLY A 1 85 ? -13.983 -0.916 21.627 1.00 93.88 85 GLY A O 1
ATOM 643 N N . SER A 1 86 ? -12.797 -1.944 23.236 1.00 94.75 86 SER A N 1
ATOM 644 C CA . SER A 1 86 ? -13.911 -2.050 24.182 1.00 94.75 86 SER A CA 1
ATOM 645 C C . SER A 1 86 ? -14.459 -0.671 24.557 1.00 94.75 86 SER A C 1
ATOM 647 O O . SER A 1 86 ? -13.707 0.302 24.643 1.00 94.75 86 SER A O 1
ATOM 649 N N . ALA A 1 87 ? -15.765 -0.595 24.822 1.00 94.12 87 ALA A N 1
ATOM 650 C CA . ALA A 1 87 ? -16.372 0.607 25.383 1.00 94.12 87 ALA A CA 1
ATOM 651 C C . ALA A 1 87 ? -15.719 0.975 26.729 1.00 94.12 87 ALA A C 1
ATOM 653 O O . ALA A 1 87 ? -15.278 0.099 27.479 1.00 94.12 87 ALA A O 1
ATOM 654 N N . GLY A 1 88 ? -15.658 2.274 27.028 1.00 93.00 88 GLY A N 1
ATOM 655 C CA . GLY A 1 88 ? -15.213 2.757 28.334 1.00 93.00 88 GLY A CA 1
ATOM 656 C C . GLY A 1 88 ? -16.186 2.362 29.446 1.00 93.00 88 GLY A C 1
ATOM 657 O O . GLY A 1 88 ? -17.354 2.083 29.187 1.00 93.00 88 GLY A O 1
ATOM 658 N N . SER A 1 89 ? -15.707 2.345 30.689 1.00 94.50 89 SER A N 1
ATOM 659 C CA . SER A 1 89 ? -16.574 2.180 31.858 1.00 94.50 89 SER A CA 1
ATOM 660 C C . SER A 1 89 ? -17.476 3.399 32.050 1.00 94.50 89 SER A C 1
ATOM 662 O O . SER A 1 89 ? -17.040 4.526 31.802 1.00 94.50 89 SER A O 1
ATOM 664 N N . ASP A 1 90 ? -18.677 3.184 32.586 1.00 92.50 90 ASP A N 1
ATOM 665 C CA . ASP A 1 90 ? -19.566 4.270 32.997 1.00 92.50 90 ASP A CA 1
ATOM 666 C C . ASP A 1 90 ? -18.887 5.203 34.015 1.00 92.50 90 ASP A C 1
ATOM 668 O O . ASP A 1 90 ? -18.060 4.789 34.837 1.00 92.50 90 ASP A O 1
ATOM 672 N N . GLY A 1 91 ? -19.239 6.490 33.960 1.00 91.38 91 GLY A N 1
ATOM 673 C CA . GLY A 1 91 ? -18.788 7.474 34.941 1.00 91.38 91 GLY A CA 1
ATOM 674 C C . GLY A 1 91 ? -19.332 7.169 36.339 1.00 91.38 91 GLY A C 1
ATOM 675 O O . GLY A 1 91 ? -20.402 6.583 36.496 1.00 91.38 91 GLY A O 1
ATOM 676 N N . LYS A 1 92 ? -18.609 7.595 37.382 1.00 91.69 92 LYS A N 1
ATOM 677 C CA . LYS A 1 92 ? -19.118 7.512 38.759 1.00 91.69 92 LYS A CA 1
ATOM 678 C C . LYS A 1 92 ? -20.377 8.379 38.894 1.00 91.69 92 LYS A C 1
ATOM 680 O O . LYS A 1 92 ? -20.405 9.501 38.391 1.00 91.69 92 LYS A O 1
ATOM 685 N N . GLN A 1 93 ? -21.392 7.873 39.595 1.00 91.56 93 GLN A N 1
ATOM 686 C CA . GLN A 1 93 ? -22.554 8.669 39.995 1.00 91.56 93 GLN A CA 1
ATOM 687 C C . GLN A 1 93 ? -22.093 9.858 40.856 1.00 91.56 93 GLN A C 1
ATOM 689 O O . GLN A 1 93 ? -21.249 9.683 41.732 1.00 91.56 93 GLN A O 1
ATOM 694 N N . GLY A 1 94 ? -22.630 11.054 40.598 1.00 88.75 94 GLY A N 1
ATOM 695 C CA . GLY A 1 94 ? -22.341 12.243 41.405 1.00 88.75 94 GLY A CA 1
ATOM 696 C C . GLY A 1 94 ? -22.961 12.171 42.804 1.00 88.75 94 GLY A C 1
ATOM 697 O O . GLY A 1 94 ? -23.971 11.491 43.008 1.00 88.75 94 GLY A O 1
ATOM 698 N N . ASP A 1 95 ? -22.368 12.891 43.755 1.00 91.88 95 ASP A N 1
ATOM 699 C CA . ASP A 1 95 ? -22.887 12.989 45.120 1.00 91.88 95 ASP A CA 1
ATOM 700 C C . ASP A 1 95 ? -24.280 13.646 45.147 1.00 91.88 95 ASP A C 1
ATOM 702 O O . ASP A 1 95 ? -24.618 14.494 44.316 1.00 91.88 95 ASP A O 1
ATOM 706 N N . LYS A 1 96 ? -25.114 13.248 46.114 1.00 89.00 96 LYS A N 1
ATOM 707 C CA . LYS A 1 96 ? -26.447 13.831 46.318 1.00 89.00 96 LYS A CA 1
ATOM 708 C C . LYS A 1 96 ? -26.296 15.239 46.902 1.00 89.00 96 LYS A C 1
ATOM 710 O O . LYS A 1 96 ? -25.643 15.395 47.928 1.00 89.00 96 LYS A O 1
ATOM 715 N N . GLY A 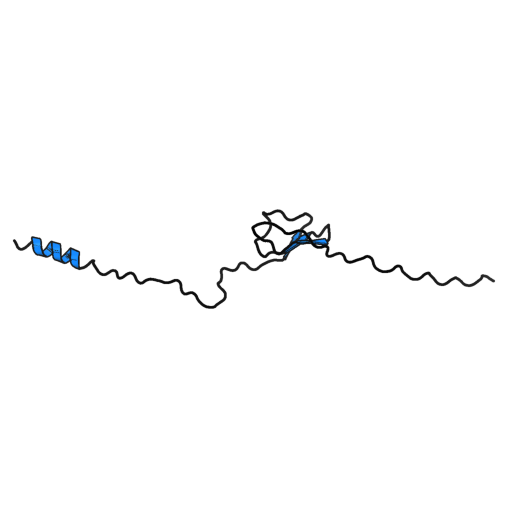1 97 ? -26.893 16.241 46.253 1.00 84.31 97 GLY A N 1
ATOM 716 C CA . GLY A 1 97 ? -26.899 17.623 46.744 1.00 84.31 97 GLY A CA 1
ATOM 717 C C . GLY A 1 97 ? -27.582 17.756 48.110 1.00 84.31 97 GLY A C 1
ATOM 718 O O . GLY A 1 97 ? -28.512 17.000 48.401 1.00 84.31 97 GLY A O 1
ATOM 719 N N . SER A 1 98 ? -27.074 18.690 48.921 1.00 79.50 98 SER A N 1
ATOM 720 C CA . SER A 1 98 ? -27.523 19.013 50.283 1.00 79.50 98 SER A CA 1
ATOM 721 C C . SER A 1 98 ? -28.967 19.495 50.363 1.00 79.50 98 SER A C 1
ATOM 723 O O . SER A 1 98 ? -29.392 20.227 49.441 1.00 79.50 98 SER A O 1
#

Radius of gyration: 35.48 Å; chains: 1; bounding box: 83×43×110 Å

Sequence (98 aa):
MATWLYLTRIFMALSLFTAVGITPLSAAGRTNKSLANTILSGKAVPTSKVGIDGDFYINTNTFQIYGPKVNNRWPAPISLIGPTGSAGSDGKQGDKGS

Secondary structure (DSSP, 8-state):
--HHHHHHHHHHTT-------------SS--TT-PPP-EEEESSPPPTTSS-TT-EEEETTTTEEE-S-BTTBPPPPEE---PPPPPPPPPPPPPPP-

pLDDT: mean 82.82, std 17.93, range [49.59, 98.81]

Foldseek 3Di:
DPVVVVVVVVVVVPPDPPPPPPPPPPPPDDDPPDDDAEEAEDQDDDALVPGDQQHKYANPNQRWIWDNHDPSDTDDTDHPDDDDDDDDDDDDDDDDDD